Protein AF-A0A8J6MLM1-F1 (afdb_monomer)

Solvent-accessible surface area (backbone atoms only — not comparable to full-atom values): 4986 Å² total; per-residue (Å²): 116,46,68,36,27,39,35,48,35,90,80,46,60,49,79,36,81,57,88,58,80,83,45,56,87,54,31,54,7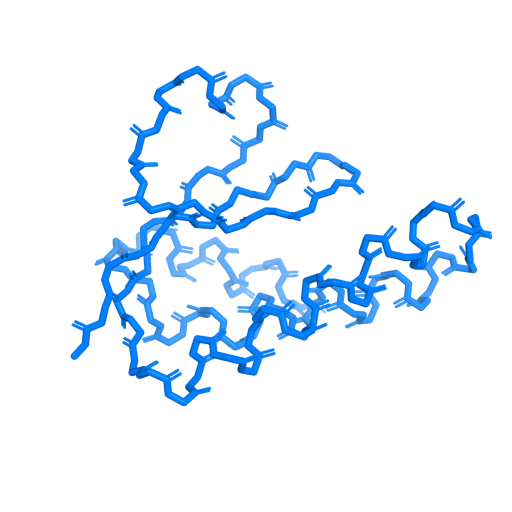2,39,52,31,54,31,50,70,68,59,44,56,52,51,51,53,52,39,53,49,42,48,48,37,54,74,65,70,48,61,67,67,61,46,50,54,48,49,25,50,50,32,53,66,48,32,87,25,37,72,47,67,72,53,22,53,49,27,55,64,68,39,112

Radius of gyration: 12.3 Å; Cα contacts (8 Å, |Δi|>4): 129; chains: 1; bounding box: 29×25×31 Å

Secondary structure (DSSP, 8-state):
-EEEEEEEESS-EEEESS--GGGTTTEEEEEEEE-HHHHHHHHHHHHHHHHHHHTT--HHHHHHHHHHHHHHHHTTBSSHHHHHHHHHHH-

Mean predicted aligned error: 4.38 Å

Nearest PDB structures (foldseek):
  6b87-assembly2_B-3  TM=7.869E-01  e=4.358E+00  synthetic construct
  3dkq-assembly1_C-2  TM=8.240E-01  e=5.638E+00  Shewanella baltica OS155
  8cwy-assembly1_B  TM=7.276E-01  e=6.012E+00  synthetic construct

Foldseek 3Di:
DAKWKWQDFPQAIDIHNDDDVVSVVRGDIFIFDDDPVLVVVLVVLRVVLVVCSVVVHPPVVNLQSLLVSLVSRLVGTPDPVVNVVSVVSND

Structure (mmCIF, N/CA/C/O backbone):
data_AF-A0A8J6MLM1-F1
#
_entry.id   AF-A0A8J6MLM1-F1
#
loop_
_atom_site.group_PDB
_atom_site.id
_atom_site.type_symbol
_atom_site.label_atom_id
_atom_site.label_alt_id
_atom_site.label_comp_id
_atom_site.label_asym_id
_atom_site.label_entity_id
_atom_site.label_seq_id
_atom_site.pdbx_PDB_ins_code
_atom_site.Cartn_x
_atom_site.Cartn_y
_atom_site.Cartn_z
_atom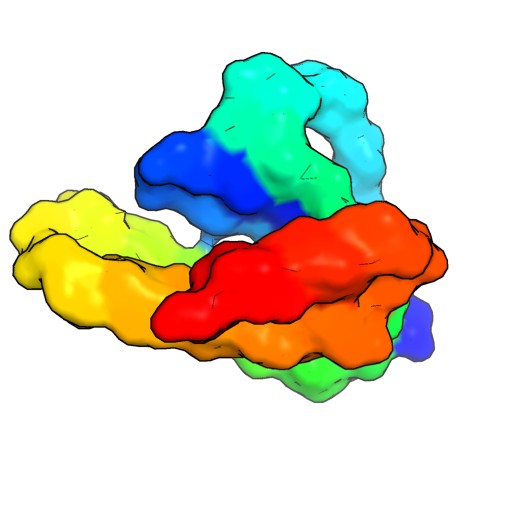_site.occupancy
_atom_site.B_iso_or_equiv
_atom_site.auth_seq_id
_atom_site.auth_comp_id
_atom_site.auth_asym_id
_atom_site.auth_atom_id
_atom_site.pdbx_PDB_model_num
ATOM 1 N N . MET A 1 1 ? -3.072 8.367 15.790 1.00 87.38 1 MET A N 1
ATOM 2 C CA . MET A 1 1 ? -3.268 7.586 14.554 1.00 87.38 1 MET A CA 1
ATOM 3 C C . MET A 1 1 ? -3.905 8.482 13.511 1.00 87.38 1 MET A C 1
ATOM 5 O O . MET A 1 1 ? -4.847 9.188 13.847 1.00 87.38 1 MET A O 1
ATOM 9 N N . ILE A 1 2 ? -3.389 8.489 12.288 1.00 92.06 2 ILE A N 1
ATOM 10 C CA . ILE A 1 2 ? -3.958 9.206 11.152 1.00 92.06 2 ILE A CA 1
ATOM 11 C C . ILE A 1 2 ? -4.616 8.208 10.204 1.00 92.06 2 ILE A C 1
ATOM 13 O O . ILE A 1 2 ? -4.118 7.099 10.006 1.00 92.06 2 ILE A O 1
ATOM 17 N N . ARG A 1 3 ? -5.741 8.610 9.620 1.00 93.94 3 ARG A N 1
ATOM 18 C CA . ARG A 1 3 ? -6.449 7.821 8.615 1.00 93.94 3 ARG A CA 1
ATOM 19 C C . ARG A 1 3 ? -5.960 8.218 7.229 1.00 93.94 3 ARG A C 1
ATOM 21 O O . ARG A 1 3 ? -5.922 9.409 6.910 1.00 93.94 3 ARG A O 1
ATOM 28 N N . LYS A 1 4 ? -5.583 7.231 6.425 1.00 94.19 4 LYS A N 1
ATOM 29 C CA . LYS A 1 4 ? -5.138 7.412 5.042 1.00 94.19 4 LYS A CA 1
ATOM 30 C C . LYS A 1 4 ? -5.669 6.289 4.165 1.00 94.19 4 LYS A C 1
ATOM 32 O O . LYS A 1 4 ? -5.963 5.205 4.650 1.00 94.19 4 LYS A O 1
ATOM 37 N N . PHE A 1 5 ? -5.750 6.555 2.871 1.00 92.31 5 PHE A N 1
ATOM 38 C CA . PHE A 1 5 ? -6.167 5.591 1.863 1.00 92.31 5 PHE A CA 1
ATOM 39 C C . PHE A 1 5 ? -4.983 5.313 0.953 1.00 92.31 5 PHE A C 1
ATOM 41 O O . PHE A 1 5 ? -4.499 6.218 0.273 1.00 92.31 5 PHE A O 1
ATOM 48 N N . MET A 1 6 ? -4.487 4.081 0.978 1.00 92.19 6 MET A N 1
ATOM 49 C CA . MET A 1 6 ? -3.475 3.623 0.041 1.00 92.19 6 MET A CA 1
ATOM 50 C C . MET A 1 6 ? -4.162 3.094 -1.212 1.00 92.19 6 MET A C 1
ATOM 52 O O . MET A 1 6 ? -5.041 2.241 -1.131 1.00 92.19 6 MET A O 1
ATOM 56 N N . ILE A 1 7 ? -3.750 3.598 -2.369 1.00 90.62 7 ILE A N 1
ATOM 57 C CA . ILE A 1 7 ? -4.262 3.177 -3.670 1.00 90.62 7 ILE A CA 1
ATOM 58 C C . ILE A 1 7 ? -3.153 2.392 -4.356 1.00 90.62 7 ILE A C 1
ATOM 60 O O . ILE A 1 7 ? -2.128 2.957 -4.736 1.00 90.62 7 ILE A O 1
ATOM 64 N N . CYS A 1 8 ? -3.361 1.091 -4.512 1.00 88.00 8 CYS A N 1
ATOM 65 C CA . CYS A 1 8 ? -2.480 0.180 -5.227 1.00 88.00 8 CYS A CA 1
ATOM 66 C C . CYS A 1 8 ? -2.937 0.079 -6.687 1.00 88.00 8 CYS A C 1
ATOM 68 O O . CYS A 1 8 ? -3.735 -0.794 -7.034 1.00 88.00 8 CYS A O 1
ATOM 70 N N . GLY A 1 9 ? -2.455 0.986 -7.539 1.00 82.50 9 GLY A N 1
ATOM 71 C CA . GLY A 1 9 ? -2.702 0.948 -8.980 1.00 82.50 9 GLY A CA 1
ATOM 72 C C . GLY A 1 9 ? -1.783 -0.034 -9.713 1.00 82.50 9 GLY A C 1
ATOM 73 O O . GLY A 1 9 ? -0.784 -0.502 -9.170 1.00 82.50 9 GLY A O 1
ATOM 74 N N . LYS A 1 10 ? -2.083 -0.312 -10.991 1.00 72.94 10 LYS A N 1
ATOM 75 C CA . LYS A 1 10 ? -1.299 -1.254 -11.824 1.00 72.94 10 LYS A CA 1
ATOM 76 C C . LYS A 1 10 ? 0.174 -0.866 -12.009 1.00 72.94 10 LYS A C 1
ATOM 78 O O . LYS A 1 10 ? 1.008 -1.741 -12.205 1.00 72.94 10 LYS A O 1
ATOM 83 N N . LYS A 1 11 ? 0.479 0.435 -12.007 1.00 71.56 11 LYS A N 1
ATOM 84 C CA . LYS A 1 11 ? 1.840 0.966 -12.206 1.00 71.56 11 LYS A CA 1
ATOM 85 C C . LYS A 1 11 ? 2.298 1.920 -11.104 1.00 71.56 11 LYS A C 1
ATOM 87 O O . LYS A 1 11 ? 3.472 2.239 -11.057 1.00 71.56 11 LYS A O 1
ATOM 92 N N . GLN A 1 12 ? 1.402 2.419 -10.257 1.00 80.25 12 GLN A N 1
ATOM 93 C CA . GLN A 1 12 ? 1.732 3.463 -9.283 1.00 80.25 12 GLN A CA 1
ATOM 94 C C . GLN A 1 12 ? 1.001 3.219 -7.970 1.00 80.25 12 GLN A C 1
ATOM 96 O O . GLN A 1 12 ? -0.104 2.667 -7.959 1.00 80.25 12 GLN A O 1
ATOM 101 N N . ILE A 1 13 ? 1.623 3.654 -6.876 1.00 88.44 13 ILE A N 1
ATOM 102 C CA . ILE A 1 13 ? 1.023 3.639 -5.544 1.00 88.44 13 ILE A CA 1
ATOM 103 C C . ILE A 1 13 ? 0.849 5.077 -5.072 1.00 88.44 13 ILE A C 1
ATOM 105 O O . ILE A 1 13 ? 1.726 5.921 -5.264 1.00 88.44 13 ILE A O 1
ATOM 109 N N . TYR A 1 14 ? -0.277 5.345 -4.419 1.00 88.50 14 TYR A N 1
ATOM 110 C CA . TYR A 1 14 ? -0.581 6.657 -3.859 1.00 88.50 14 TYR A CA 1
ATOM 111 C C . TYR A 1 14 ? -1.100 6.542 -2.434 1.00 88.50 14 TYR A C 1
ATOM 113 O O . TYR A 1 14 ? -1.669 5.522 -2.049 1.00 88.50 14 TYR A O 1
ATOM 121 N N . ILE A 1 15 ? -0.954 7.628 -1.678 1.00 91.19 15 ILE A N 1
ATOM 122 C CA . ILE A 1 15 ? -1.586 7.798 -0.372 1.00 91.19 15 ILE A CA 1
ATOM 123 C C . ILE A 1 15 ? -2.465 9.043 -0.431 1.00 91.19 15 ILE A C 1
ATOM 125 O O . ILE A 1 15 ? -1.995 10.125 -0.780 1.00 91.19 15 ILE A O 1
ATOM 129 N N . GLN A 1 16 ? -3.736 8.906 -0.067 1.00 89.31 16 GLN A N 1
ATOM 130 C CA . GLN A 1 16 ? -4.700 10.002 -0.034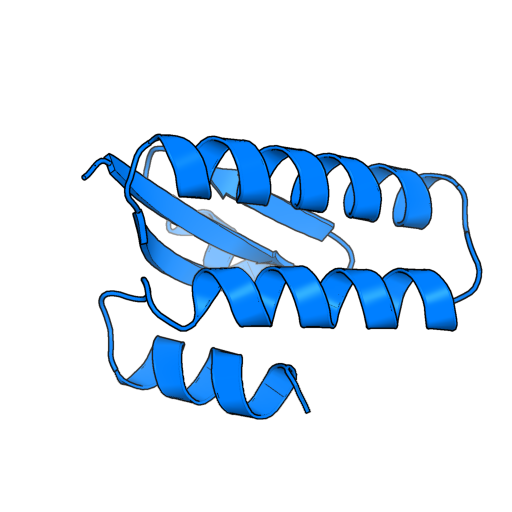 1.00 89.31 16 GLN A CA 1
ATOM 131 C C . GLN A 1 16 ? -5.291 10.197 1.361 1.00 89.31 16 GLN A C 1
ATOM 133 O O . GLN A 1 16 ? -5.360 9.281 2.180 1.00 89.31 16 GLN A O 1
ATOM 138 N N . SER A 1 17 ? -5.717 11.428 1.647 1.00 86.88 17 SER A N 1
ATOM 139 C CA . SER A 1 17 ? -6.373 11.780 2.917 1.00 86.88 17 SER A CA 1
ATOM 140 C C . SER A 1 17 ? -7.870 11.473 2.932 1.00 86.88 17 SER A C 1
ATOM 142 O O . SER A 1 17 ? -8.466 11.440 4.003 1.00 86.88 17 SER A O 1
ATOM 144 N N . LYS A 1 18 ? -8.491 11.294 1.765 1.00 84.44 18 LYS A N 1
ATOM 145 C CA . LYS A 1 18 ? -9.923 11.025 1.617 1.00 84.44 18 LYS A CA 1
ATOM 146 C C . LYS A 1 18 ? -10.107 9.770 0.781 1.00 84.44 18 LYS A C 1
ATOM 148 O O . LYS A 1 18 ? -9.308 9.540 -0.125 1.00 84.44 18 LYS A O 1
ATOM 153 N N . ASN A 1 19 ? -11.150 9.003 1.089 1.00 77.38 19 ASN A N 1
ATOM 154 C CA . ASN A 1 19 ? -11.600 7.970 0.175 1.00 77.38 19 ASN A CA 1
ATOM 155 C C . ASN A 1 19 ? -12.177 8.672 -1.049 1.00 77.38 19 ASN A C 1
ATOM 157 O O . ASN A 1 19 ? -12.975 9.604 -0.929 1.00 77.38 19 ASN A O 1
ATOM 161 N N . SER A 1 20 ? -11.729 8.254 -2.211 1.00 67.12 20 SER A N 1
ATOM 162 C CA . SER A 1 20 ? -12.191 8.751 -3.486 1.00 67.12 20 SER A CA 1
ATOM 163 C C . SER A 1 20 ? -12.624 7.516 -4.256 1.00 67.12 20 SER A C 1
ATOM 165 O O . SER A 1 20 ? -11.807 6.772 -4.794 1.00 67.12 20 SER A O 1
ATOM 167 N N . ASP A 1 21 ? -13.934 7.268 -4.261 1.00 61.91 21 ASP A N 1
ATOM 168 C CA . ASP A 1 21 ? -14.510 6.050 -4.841 1.00 61.91 21 ASP A CA 1
ATOM 169 C C . ASP A 1 21 ? -14.128 5.873 -6.324 1.00 61.91 21 ASP A C 1
ATOM 171 O O . ASP A 1 21 ? -14.020 4.749 -6.803 1.00 61.91 21 ASP A O 1
ATOM 175 N N . GLY A 1 22 ? -13.782 6.965 -7.021 1.00 60.91 22 GLY A N 1
ATOM 176 C CA . GLY A 1 22 ? -13.273 6.959 -8.398 1.00 60.91 22 GLY A CA 1
ATOM 177 C C . GLY A 1 22 ? -11.885 6.335 -8.622 1.00 60.91 22 GLY A C 1
ATOM 178 O O . GLY A 1 22 ? -11.437 6.286 -9.762 1.00 60.91 22 GLY A O 1
ATOM 179 N N . TYR A 1 23 ? -11.181 5.860 -7.585 1.00 64.69 23 TYR A N 1
ATOM 180 C CA . TYR A 1 23 ? -9.902 5.141 -7.748 1.00 64.69 23 TYR A CA 1
ATOM 181 C C . TYR A 1 23 ? -10.042 3.617 -7.698 1.00 64.69 23 TYR A C 1
ATOM 183 O O . TYR A 1 23 ? -9.053 2.914 -7.917 1.00 64.69 23 TYR A O 1
ATOM 191 N N . THR A 1 24 ? -11.252 3.097 -7.470 1.00 61.16 24 THR A N 1
ATOM 192 C CA . THR A 1 24 ? -11.528 1.655 -7.589 1.00 61.16 24 THR A CA 1
ATOM 193 C C . THR A 1 24 ? -11.260 1.131 -9.001 1.00 61.16 24 THR A C 1
ATOM 195 O O . THR A 1 24 ? -10.743 0.027 -9.155 1.00 61.16 24 THR A O 1
ATOM 198 N N . ASP A 1 25 ? -11.481 1.959 -10.025 1.00 65.50 25 ASP A N 1
ATOM 199 C CA . ASP A 1 25 ? -11.173 1.624 -11.422 1.00 65.50 25 ASP A CA 1
ATOM 200 C C . ASP A 1 25 ? -9.660 1.539 -11.706 1.00 65.50 25 ASP A C 1
ATOM 202 O O . ASP A 1 25 ? -9.218 0.872 -12.645 1.00 65.50 25 ASP A O 1
ATOM 206 N N . ILE A 1 26 ? -8.838 2.208 -10.889 1.00 71.44 26 ILE A N 1
ATOM 207 C CA . ILE A 1 26 ? -7.378 2.279 -11.053 1.00 71.44 26 ILE A CA 1
ATOM 208 C C . ILE A 1 26 ? -6.691 1.095 -10.357 1.00 71.44 26 ILE A C 1
ATOM 210 O O . ILE A 1 26 ? -5.637 0.629 -10.811 1.00 71.44 26 ILE A O 1
ATOM 214 N N . GLY A 1 27 ? -7.281 0.593 -9.270 1.00 81.62 27 GLY A N 1
ATOM 215 C CA . GLY A 1 27 ? -6.774 -0.559 -8.539 1.00 81.62 27 GLY A CA 1
ATOM 216 C C . GLY A 1 27 ? -7.405 -0.739 -7.162 1.00 81.62 27 GLY A C 1
ATOM 217 O O . GLY A 1 27 ? -8.547 -0.362 -6.911 1.00 81.62 27 GLY A O 1
ATOM 218 N N . LYS A 1 28 ? -6.651 -1.354 -6.248 1.00 87.50 28 LYS A N 1
ATOM 219 C CA . LYS A 1 28 ? -7.139 -1.680 -4.904 1.00 87.50 28 LYS A CA 1
ATOM 220 C C . LYS A 1 28 ? -6.959 -0.482 -3.972 1.00 87.50 28 LYS A C 1
ATOM 222 O O . LYS A 1 28 ? -5.839 -0.014 -3.783 1.00 87.50 28 LYS A O 1
ATOM 227 N N . VAL A 1 29 ? -8.051 -0.006 -3.379 1.00 90.62 29 VAL A N 1
ATOM 228 C CA . VAL A 1 29 ? -8.030 1.017 -2.323 1.00 90.62 29 VAL A CA 1
ATOM 229 C C . VAL A 1 29 ? -8.062 0.324 -0.966 1.00 90.62 29 VAL A C 1
ATOM 231 O O . VAL A 1 29 ? -8.858 -0.595 -0.766 1.00 90.62 29 VAL A O 1
ATOM 234 N N . ILE A 1 30 ? -7.179 0.740 -0.062 1.00 91.88 30 ILE A N 1
ATOM 235 C CA . ILE A 1 30 ? -7.016 0.162 1.272 1.00 91.88 30 ILE A CA 1
ATOM 236 C C . ILE A 1 30 ? -7.005 1.283 2.300 1.00 91.88 30 ILE A C 1
ATOM 238 O O . ILE A 1 30 ? -6.187 2.204 2.228 1.00 91.88 30 ILE A O 1
ATOM 242 N N . GLU A 1 31 ? -7.893 1.192 3.282 1.00 94.19 31 GLU A N 1
ATOM 243 C CA . GLU A 1 31 ? -7.905 2.111 4.413 1.00 94.19 31 GLU A CA 1
ATOM 244 C C . GLU A 1 31 ? -6.851 1.703 5.449 1.00 94.19 31 GLU A C 1
ATOM 246 O O . GLU A 1 31 ? -6.843 0.577 5.954 1.00 94.19 31 GLU A O 1
ATOM 251 N N . LEU A 1 32 ? -5.969 2.645 5.778 1.00 94.88 32 LEU A N 1
ATOM 252 C CA . LEU A 1 32 ? -4.889 2.487 6.740 1.00 94.88 32 LEU A CA 1
ATOM 253 C C . LEU A 1 32 ? -5.092 3.424 7.933 1.00 94.88 32 LEU A C 1
ATOM 255 O O . LEU A 1 32 ? -5.364 4.620 7.774 1.00 94.88 32 LEU A O 1
ATOM 259 N N . LEU A 1 33 ? -4.883 2.887 9.132 1.00 95.81 33 LEU A N 1
ATOM 260 C CA . LEU A 1 33 ? -4.830 3.640 10.378 1.00 95.81 33 LEU A CA 1
ATOM 261 C C . LEU A 1 33 ? -3.391 3.609 10.909 1.00 95.81 33 LEU A C 1
ATOM 263 O O . LEU A 1 33 ? -2.970 2.651 11.549 1.00 95.81 33 LEU A O 1
ATOM 267 N N . LEU A 1 34 ? -2.629 4.659 10.611 1.00 93.94 34 LEU A N 1
ATOM 268 C CA . LEU A 1 34 ? -1.172 4.695 10.782 1.00 93.94 34 LEU A CA 1
ATOM 269 C C . LEU A 1 34 ? -0.772 5.607 11.950 1.00 93.94 34 LEU A C 1
ATOM 271 O O . LEU A 1 34 ? -1.347 6.690 12.108 1.00 93.94 34 LEU A O 1
ATOM 275 N N . PRO A 1 35 ? 0.242 5.268 12.758 1.00 95.38 35 PRO A N 1
ATOM 276 C CA . PRO A 1 35 ? 0.957 6.270 13.536 1.00 95.38 35 PRO A CA 1
ATOM 277 C C . PRO A 1 35 ? 1.645 7.272 12.596 1.00 95.38 35 PRO A C 1
ATOM 279 O O . PRO A 1 35 ? 1.923 6.983 11.433 1.00 95.38 35 PRO A O 1
ATOM 282 N N . ILE A 1 36 ? 1.903 8.488 13.083 1.00 91.81 36 ILE A N 1
ATOM 283 C CA . ILE A 1 36 ? 2.441 9.551 12.222 1.00 91.81 36 ILE A CA 1
ATOM 284 C C . ILE A 1 36 ? 3.849 9.225 11.700 1.00 91.81 36 ILE A C 1
ATOM 286 O O . ILE A 1 36 ? 4.167 9.565 10.565 1.00 91.81 36 ILE A O 1
ATOM 2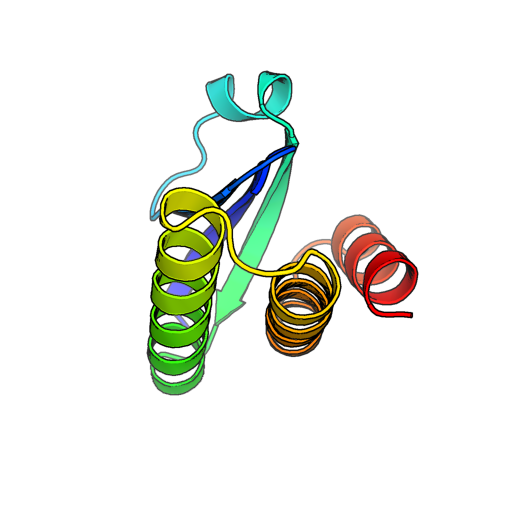90 N N . ASN A 1 37 ? 4.663 8.520 12.490 1.00 93.06 37 ASN A N 1
ATOM 291 C CA . ASN A 1 37 ? 6.015 8.123 12.099 1.00 93.06 37 ASN A CA 1
ATOM 292 C C . ASN A 1 37 ? 5.989 7.105 10.949 1.00 93.06 37 ASN A C 1
ATOM 294 O O . ASN A 1 37 ? 6.650 7.325 9.936 1.00 93.06 37 ASN A O 1
ATOM 298 N N . ASP A 1 38 ? 5.159 6.065 11.059 1.00 93.00 38 ASP A N 1
ATOM 299 C CA . ASP A 1 38 ? 4.974 5.054 10.011 1.00 93.00 38 ASP A CA 1
ATOM 300 C C . ASP A 1 38 ? 4.373 5.647 8.736 1.00 93.00 38 ASP A C 1
ATOM 302 O O . ASP A 1 38 ? 4.712 5.232 7.631 1.00 93.00 38 ASP A O 1
ATOM 306 N N . PHE A 1 39 ? 3.509 6.661 8.862 1.00 93.75 39 PHE A N 1
ATOM 307 C CA . PHE A 1 39 ? 3.017 7.394 7.698 1.00 93.75 39 PHE A CA 1
ATOM 308 C C . PHE A 1 39 ? 4.151 8.077 6.929 1.00 93.75 39 PHE A C 1
ATOM 310 O O . PHE A 1 39 ? 4.207 7.958 5.706 1.00 93.75 39 PHE A O 1
ATOM 317 N N . TRP A 1 40 ? 5.056 8.776 7.619 1.00 93.25 40 TRP A N 1
ATOM 318 C CA . TRP A 1 40 ? 6.182 9.437 6.958 1.00 93.25 40 TRP A CA 1
ATOM 319 C C . TRP A 1 40 ? 7.145 8.441 6.320 1.00 93.25 40 TRP A C 1
ATOM 321 O O . TRP A 1 40 ? 7.685 8.716 5.248 1.00 93.25 40 TRP A O 1
ATOM 331 N N . GLU A 1 41 ? 7.361 7.289 6.953 1.00 93.56 41 GLU A N 1
ATOM 332 C CA . GLU A 1 41 ? 8.139 6.203 6.360 1.00 93.56 41 GLU A CA 1
ATOM 333 C C . GLU A 1 41 ? 7.463 5.678 5.090 1.00 93.56 41 GLU A C 1
ATOM 335 O O . GLU A 1 41 ? 8.071 5.686 4.020 1.00 93.56 41 GLU A O 1
ATOM 340 N N . LEU A 1 42 ? 6.180 5.325 5.173 1.00 93.38 42 LEU A N 1
ATOM 341 C CA . LEU A 1 42 ? 5.404 4.834 4.039 1.00 93.38 42 LEU A CA 1
ATOM 342 C C . LEU A 1 42 ? 5.391 5.838 2.876 1.00 93.38 42 LEU A C 1
ATOM 344 O O . LEU A 1 42 ? 5.565 5.451 1.722 1.00 93.38 42 LEU A O 1
ATOM 348 N N . GLU A 1 43 ? 5.244 7.134 3.161 1.00 93.31 43 GLU A N 1
ATOM 349 C CA . GLU A 1 43 ? 5.255 8.183 2.139 1.00 93.31 43 GLU A CA 1
ATOM 350 C C . GLU A 1 43 ? 6.605 8.270 1.406 1.00 93.31 43 GLU A C 1
ATOM 352 O O . GLU A 1 43 ? 6.636 8.436 0.183 1.00 93.31 43 GLU A O 1
ATOM 357 N N . LYS A 1 44 ? 7.730 8.116 2.118 1.00 94.25 44 LYS A N 1
ATOM 358 C CA . LYS A 1 44 ? 9.064 8.070 1.494 1.00 94.25 44 LYS A CA 1
ATOM 359 C C . LYS A 1 44 ? 9.199 6.872 0.560 1.00 94.25 44 LYS A C 1
ATOM 361 O O . LYS A 1 44 ? 9.685 7.021 -0.561 1.00 94.25 44 LYS A O 1
ATOM 366 N N . GLU A 1 45 ? 8.741 5.702 0.993 1.00 93.94 45 GLU A N 1
ATOM 367 C CA . GLU A 1 45 ? 8.801 4.486 0.180 1.00 93.94 45 GLU A CA 1
ATOM 368 C C . GLU A 1 45 ? 7.907 4.586 -1.068 1.00 93.94 45 GLU A C 1
ATOM 370 O O . GLU A 1 45 ? 8.311 4.144 -2.147 1.00 93.94 45 GLU A O 1
ATOM 375 N N . VAL A 1 46 ? 6.738 5.226 -0.954 1.00 93.19 46 VAL A N 1
ATOM 376 C CA . VAL A 1 46 ? 5.843 5.516 -2.086 1.00 93.19 46 VAL A CA 1
ATOM 377 C C . VAL A 1 46 ? 6.472 6.514 -3.067 1.00 93.19 46 VAL A C 1
ATOM 379 O O . VAL A 1 46 ? 6.433 6.307 -4.278 1.00 93.19 46 VAL A O 1
ATOM 382 N N . LYS A 1 47 ? 7.127 7.576 -2.581 1.00 92.31 47 LYS A N 1
ATOM 383 C CA . LYS A 1 47 ? 7.875 8.501 -3.454 1.00 92.31 47 LYS A CA 1
ATOM 384 C C . LYS A 1 47 ? 8.978 7.772 -4.223 1.00 92.31 47 LYS A C 1
ATOM 386 O O . LYS A 1 47 ? 9.146 7.996 -5.420 1.00 92.31 47 LYS A O 1
ATOM 391 N N . LYS A 1 48 ? 9.685 6.856 -3.555 1.00 92.06 48 LYS A N 1
ATOM 392 C CA . LYS A 1 48 ? 10.751 6.057 -4.164 1.00 92.06 48 LYS A CA 1
ATOM 393 C C . LYS A 1 48 ? 10.234 5.126 -5.263 1.00 92.06 48 LYS A C 1
ATOM 395 O O . LYS A 1 48 ? 10.835 5.093 -6.331 1.00 92.06 48 LYS A O 1
ATOM 400 N N . ILE A 1 49 ? 9.132 4.398 -5.050 1.00 91.38 49 ILE A N 1
ATOM 401 C CA . ILE A 1 49 ? 8.604 3.514 -6.105 1.00 91.38 49 ILE A CA 1
ATOM 402 C C . ILE A 1 49 ? 8.093 4.302 -7.312 1.00 91.38 49 ILE A C 1
ATOM 404 O O . ILE A 1 49 ? 8.311 3.887 -8.448 1.00 91.38 49 ILE A O 1
ATOM 408 N N . ASN A 1 50 ? 7.471 5.459 -7.080 1.00 88.94 50 ASN A N 1
ATOM 409 C CA . ASN A 1 50 ? 6.992 6.309 -8.165 1.00 88.94 50 ASN A CA 1
ATOM 410 C C . ASN A 1 50 ? 8.164 6.863 -8.989 1.00 88.94 50 ASN A C 1
ATOM 412 O O . ASN A 1 50 ? 8.068 6.902 -10.212 1.00 88.94 50 ASN A O 1
ATOM 416 N N . TYR A 1 51 ? 9.291 7.196 -8.348 1.00 90.69 51 TYR A N 1
ATOM 417 C CA . TYR A 1 51 ? 10.530 7.537 -9.052 1.00 90.69 51 TYR A CA 1
ATOM 418 C C . TYR A 1 51 ? 11.068 6.366 -9.885 1.00 90.69 51 TYR A C 1
ATOM 420 O O . TYR A 1 51 ? 11.282 6.536 -11.079 1.00 90.69 51 TYR A O 1
ATOM 428 N N . LEU A 1 52 ? 11.220 5.175 -9.289 1.00 89.75 52 LEU A N 1
ATOM 429 C CA . LEU A 1 52 ? 11.725 3.984 -9.991 1.00 89.75 52 LEU A CA 1
ATOM 430 C C . LEU A 1 52 ? 10.858 3.607 -11.197 1.00 89.75 52 LEU A C 1
ATOM 432 O O . LEU A 1 52 ? 11.370 3.231 -12.247 1.00 89.75 52 LEU A O 1
ATOM 436 N N . THR A 1 53 ? 9.539 3.731 -11.050 1.00 88.12 53 THR A N 1
ATOM 437 C CA . THR A 1 53 ? 8.591 3.467 -12.137 1.00 88.12 53 THR A CA 1
ATOM 438 C C . THR A 1 53 ? 8.715 4.518 -13.239 1.00 88.12 53 THR A C 1
ATOM 440 O O . THR A 1 53 ? 8.654 4.178 -14.413 1.00 88.12 53 THR A O 1
ATOM 443 N N . ALA A 1 54 ? 8.892 5.794 -12.881 1.00 87.94 54 ALA A N 1
ATOM 444 C CA . ALA A 1 54 ? 9.052 6.874 -13.852 1.00 87.94 54 ALA A CA 1
ATOM 445 C C . ALA A 1 54 ? 10.409 6.845 -14.575 1.00 87.94 54 ALA A C 1
ATOM 447 O O . ALA A 1 54 ? 10.510 7.358 -15.684 1.00 87.94 54 ALA A O 1
ATOM 448 N N . SER A 1 55 ? 11.442 6.268 -13.959 1.00 90.06 55 SER A N 1
ATOM 449 C CA . SER A 1 55 ? 12.779 6.136 -14.543 1.00 90.06 55 SER A CA 1
ATOM 450 C C . SER A 1 55 ? 12.987 4.832 -15.321 1.00 90.06 55 SER A C 1
ATOM 452 O O . SER A 1 55 ? 14.135 4.498 -15.599 1.00 90.06 55 SER A O 1
ATOM 454 N N . ASP A 1 56 ? 11.924 4.060 -15.580 1.00 87.50 56 ASP A N 1
ATOM 455 C CA . ASP A 1 56 ? 11.986 2.725 -16.195 1.00 87.50 56 ASP A CA 1
ATOM 456 C C . ASP A 1 56 ? 13.061 1.819 -15.559 1.00 87.50 56 ASP A C 1
ATOM 458 O O . ASP A 1 56 ? 13.795 1.093 -16.234 1.00 87.50 56 ASP A O 1
ATOM 462 N N . ALA A 1 57 ? 13.179 1.883 -14.227 1.00 86.81 57 ALA A N 1
ATOM 463 C CA . ALA A 1 57 ? 14.130 1.070 -13.482 1.00 86.81 57 ALA A CA 1
ATOM 464 C C . ALA A 1 57 ? 13.842 -0.434 -13.669 1.00 86.81 57 ALA A C 1
ATOM 466 O O . ALA A 1 57 ? 12.710 -0.820 -13.992 1.00 86.81 57 ALA A O 1
ATOM 467 N N . PRO A 1 58 ? 14.831 -1.313 -13.418 1.00 87.25 58 PRO A N 1
ATOM 468 C CA . PRO A 1 58 ? 14.628 -2.752 -13.487 1.00 87.25 58 PRO A CA 1
ATOM 469 C C . PRO A 1 58 ? 13.399 -3.205 -12.689 1.00 87.25 58 PRO A C 1
ATOM 471 O O . PRO A 1 58 ? 13.172 -2.793 -11.548 1.00 87.25 58 PRO A O 1
ATOM 474 N N . SER A 1 59 ? 12.619 -4.115 -13.273 1.00 84.81 59 SER A N 1
ATOM 475 C CA . SER A 1 59 ? 11.382 -4.633 -12.670 1.00 84.81 59 SER A CA 1
ATOM 476 C C . SER A 1 59 ? 11.598 -5.268 -11.292 1.00 84.81 59 SER A C 1
ATOM 478 O O . SER A 1 59 ? 10.697 -5.245 -10.452 1.00 84.81 59 SER A O 1
ATOM 480 N N . VAL A 1 60 ? 12.799 -5.793 -11.036 1.00 81.81 60 VAL A N 1
ATOM 481 C CA . VAL A 1 60 ? 13.211 -6.352 -9.741 1.00 81.81 60 VAL A CA 1
ATOM 482 C C . VAL A 1 60 ? 13.226 -5.279 -8.649 1.00 81.81 60 VAL A C 1
ATOM 484 O O . VAL A 1 60 ? 12.710 -5.523 -7.557 1.00 81.81 60 VAL A O 1
ATOM 487 N N . ASP A 1 61 ? 13.735 -4.081 -8.945 1.00 87.00 61 ASP A N 1
ATOM 488 C CA . ASP A 1 61 ? 13.810 -2.977 -7.982 1.00 87.00 61 ASP A CA 1
ATOM 489 C C . ASP A 1 61 ? 12.418 -2.434 -7.657 1.00 87.00 61 ASP A C 1
ATOM 491 O O . ASP A 1 61 ? 12.075 -2.220 -6.490 1.00 87.00 61 ASP A O 1
ATOM 495 N N . VAL A 1 62 ? 11.577 -2.287 -8.686 1.00 88.31 62 VAL A N 1
ATOM 496 C CA . VAL A 1 62 ? 10.173 -1.884 -8.529 1.00 88.31 62 VAL A CA 1
ATOM 497 C C . VAL A 1 62 ? 9.411 -2.919 -7.698 1.00 88.31 62 VAL A C 1
ATOM 499 O O . VAL A 1 62 ? 8.718 -2.555 -6.749 1.00 88.31 62 VAL A O 1
ATOM 502 N N . GLY A 1 63 ? 9.578 -4.211 -7.995 1.00 87.38 63 GLY A N 1
ATOM 503 C CA . GLY A 1 63 ? 8.929 -5.303 -7.270 1.00 87.38 63 GLY A CA 1
ATOM 504 C C . GLY A 1 63 ? 9.367 -5.403 -5.807 1.00 87.38 63 GLY A C 1
ATOM 505 O O . GLY A 1 63 ? 8.525 -5.546 -4.919 1.00 87.38 63 GLY A O 1
ATOM 506 N N . GLY A 1 64 ? 10.668 -5.278 -5.528 1.00 89.44 64 GLY A N 1
ATOM 507 C CA . GLY A 1 64 ? 11.195 -5.275 -4.161 1.00 89.44 64 GLY A CA 1
ATOM 508 C C . GLY A 1 64 ? 10.665 -4.097 -3.341 1.00 89.44 64 GLY A C 1
ATOM 509 O O . GLY A 1 64 ? 10.217 -4.267 -2.203 1.00 89.44 64 GLY A O 1
ATOM 510 N N . GLN A 1 65 ? 10.635 -2.91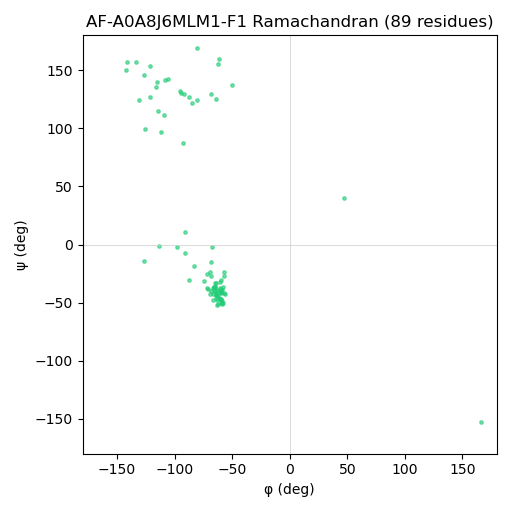0 -3.948 1.00 91.56 65 GLN A N 1
ATOM 511 C CA . GLN A 1 65 ? 10.087 -1.709 -3.331 1.00 91.56 65 GLN A CA 1
ATOM 512 C C . GLN A 1 65 ? 8.572 -1.828 -3.088 1.00 91.56 65 GLN A C 1
ATOM 514 O O . GLN A 1 65 ? 8.090 -1.453 -2.019 1.00 91.56 65 GLN A O 1
ATOM 519 N N . TYR A 1 66 ? 7.827 -2.405 -4.035 1.00 90.00 66 TYR A N 1
ATOM 520 C CA . TYR A 1 66 ? 6.393 -2.667 -3.900 1.00 90.00 66 TYR A CA 1
ATOM 521 C C . TYR A 1 66 ? 6.106 -3.562 -2.691 1.00 90.00 66 TYR A C 1
ATOM 523 O O . TYR A 1 66 ? 5.329 -3.194 -1.810 1.00 90.00 66 TYR A O 1
ATOM 531 N N . LYS A 1 67 ? 6.809 -4.697 -2.583 1.00 90.56 67 LYS A N 1
ATOM 532 C CA . LYS A 1 67 ? 6.676 -5.633 -1.456 1.00 90.56 67 LYS A CA 1
ATOM 533 C C . LYS A 1 67 ? 6.974 -4.976 -0.108 1.00 90.56 67 LYS A C 1
ATOM 535 O O . LYS A 1 67 ? 6.296 -5.276 0.876 1.00 90.56 67 LYS A O 1
ATOM 540 N N . LYS A 1 68 ? 7.949 -4.060 -0.056 1.00 91.50 68 LYS A N 1
ATOM 541 C CA . LYS A 1 68 ? 8.269 -3.295 1.158 1.00 91.50 68 LYS A CA 1
ATOM 542 C C . LYS A 1 68 ? 7.098 -2.414 1.598 1.00 91.50 68 LYS A C 1
ATOM 544 O O . LYS A 1 68 ? 6.712 -2.479 2.762 1.00 91.50 68 LYS A O 1
ATOM 549 N N . ILE A 1 69 ? 6.500 -1.657 0.673 1.00 93.12 69 ILE A N 1
ATOM 550 C CA . ILE A 1 69 ? 5.325 -0.811 0.947 1.00 93.12 69 ILE A CA 1
ATOM 551 C C . ILE A 1 69 ? 4.177 -1.665 1.495 1.00 93.12 69 ILE A C 1
ATOM 553 O O . ILE A 1 69 ? 3.648 -1.358 2.561 1.00 93.12 69 ILE A O 1
ATOM 557 N N . LEU A 1 70 ? 3.842 -2.777 0.827 1.00 91.94 70 LEU A N 1
ATOM 558 C CA . LEU A 1 70 ? 2.770 -3.667 1.288 1.00 91.94 70 LEU A CA 1
ATOM 559 C C . LEU A 1 70 ? 3.054 -4.253 2.677 1.00 91.94 70 LEU A C 1
ATOM 561 O O . LEU A 1 70 ? 2.144 -4.382 3.497 1.00 91.94 70 LEU A O 1
ATOM 565 N N . GLY A 1 71 ? 4.318 -4.583 2.956 1.00 90.81 71 GLY A N 1
ATOM 566 C CA . GLY A 1 71 ? 4.765 -5.050 4.263 1.00 90.81 71 GLY A CA 1
ATOM 567 C C . GLY A 1 71 ? 4.505 -4.033 5.368 1.00 90.81 71 GLY A C 1
ATOM 568 O O . GLY A 1 71 ? 3.868 -4.3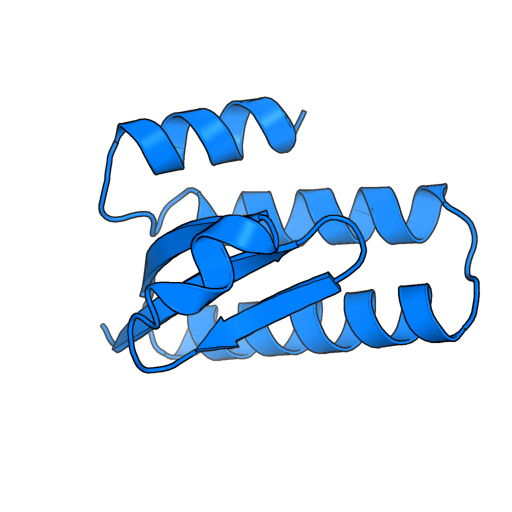88 6.360 1.00 90.81 71 GLY A O 1
ATOM 569 N N . ILE A 1 72 ? 4.920 -2.778 5.163 1.00 91.56 72 ILE A N 1
ATOM 570 C CA . ILE A 1 72 ? 4.664 -1.677 6.103 1.00 91.56 72 ILE A CA 1
ATOM 571 C C 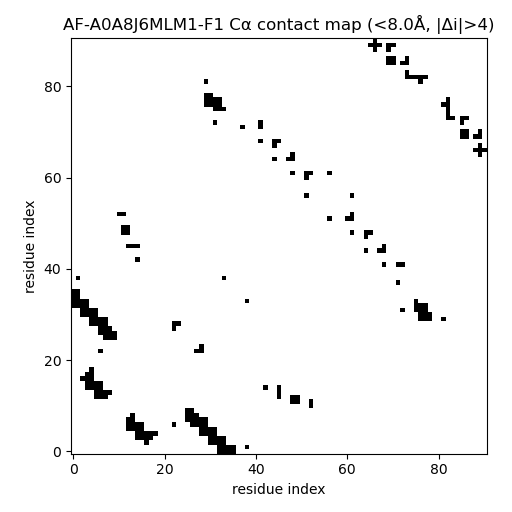. ILE A 1 72 ? 3.155 -1.503 6.299 1.00 91.56 72 ILE A C 1
ATOM 573 O O . ILE A 1 72 ? 2.679 -1.482 7.426 1.00 91.56 72 ILE A O 1
ATOM 577 N N . SER A 1 73 ? 2.377 -1.443 5.215 1.00 92.88 73 SER A N 1
ATOM 578 C CA . SER A 1 73 ? 0.934 -1.179 5.285 1.00 92.88 73 SER A CA 1
ATOM 579 C C . SER A 1 73 ? 0.110 -2.304 5.921 1.00 92.88 73 SER A C 1
ATOM 581 O O . SER A 1 73 ? -0.949 -2.026 6.480 1.00 92.88 73 SER A O 1
ATOM 583 N N . SER A 1 74 ? 0.565 -3.561 5.855 1.00 90.88 74 SER A N 1
ATOM 584 C CA . SER A 1 74 ? -0.224 -4.728 6.288 1.00 90.88 74 SER A CA 1
ATOM 585 C C . SER A 1 74 ? -0.699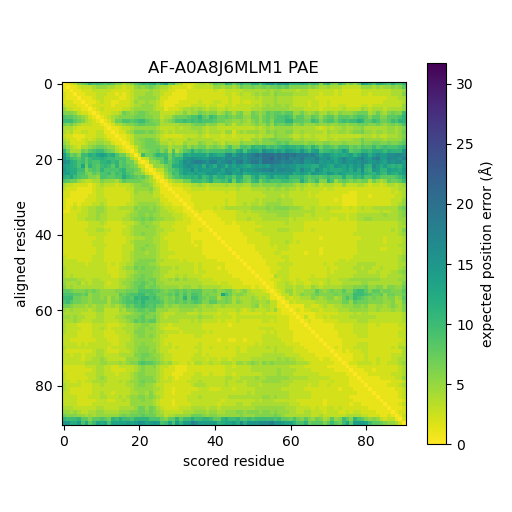 -4.650 7.742 1.00 90.88 74 SER A C 1
ATOM 587 O O . SER A 1 74 ? -1.869 -4.908 8.019 1.00 90.88 74 SER A O 1
ATOM 589 N N . GLY A 1 75 ? 0.160 -4.209 8.664 1.00 90.94 75 GLY A N 1
ATOM 590 C CA . GLY A 1 75 ? -0.184 -4.083 10.084 1.00 90.94 75 GLY A CA 1
ATOM 591 C C . GLY A 1 75 ? -1.205 -2.984 10.397 1.00 90.94 75 GLY A C 1
ATOM 592 O O . GLY A 1 75 ? -1.784 -2.980 11.480 1.00 90.94 75 GLY A O 1
ATOM 593 N N . PHE A 1 76 ? -1.450 -2.072 9.456 1.00 94.44 76 PHE A N 1
ATOM 594 C CA . PHE A 1 76 ? -2.265 -0.875 9.671 1.00 94.44 76 PHE A CA 1
ATOM 595 C C . PHE A 1 76 ? -3.571 -0.878 8.876 1.00 94.44 76 PHE A C 1
ATOM 597 O O . PHE A 1 76 ? -4.353 0.066 8.990 1.00 94.44 76 PHE A O 1
ATOM 604 N N . ALA A 1 77 ? -3.819 -1.920 8.078 1.00 95.06 77 ALA A N 1
ATOM 605 C CA . ALA A 1 77 ? -5.068 -2.081 7.347 1.00 95.06 77 ALA A CA 1
ATOM 606 C C . ALA A 1 77 ? -6.250 -2.258 8.309 1.00 95.06 77 ALA A C 1
ATOM 608 O O . ALA A 1 77 ? -6.251 -3.150 9.168 1.00 95.06 77 ALA A O 1
ATOM 609 N N . VAL A 1 78 ? -7.254 -1.394 8.144 1.00 94.81 78 VAL A N 1
ATOM 610 C CA . VAL A 1 78 ? -8.463 -1.360 8.982 1.00 94.81 78 VAL A CA 1
ATOM 611 C C . VAL A 1 78 ? -9.360 -2.563 8.695 1.00 94.81 78 VAL A C 1
ATOM 613 O O . VAL A 1 78 ? -9.925 -3.147 9.617 1.00 94.81 78 VAL A O 1
ATOM 616 N N . VAL A 1 79 ? -9.463 -2.959 7.424 1.00 93.88 79 VAL A N 1
ATOM 617 C CA . VAL A 1 79 ? -10.301 -4.074 6.971 1.00 93.88 79 VAL A CA 1
ATOM 618 C C . VAL A 1 79 ? -9.475 -5.359 6.886 1.00 93.88 79 VAL A C 1
ATOM 620 O O . VAL A 1 79 ? -8.424 -5.393 6.246 1.00 93.88 79 VAL A O 1
ATOM 623 N N . GLU A 1 80 ? -9.975 -6.445 7.480 1.00 92.75 80 GLU A N 1
ATOM 624 C CA . GLU A 1 80 ? -9.285 -7.746 7.495 1.00 92.75 80 GLU A CA 1
ATOM 625 C C . GLU A 1 80 ? -9.039 -8.299 6.083 1.00 92.75 80 GLU A C 1
ATOM 627 O O . GLU A 1 80 ? -7.952 -8.783 5.778 1.00 92.75 80 GLU A O 1
ATOM 632 N N . ALA A 1 81 ? -10.019 -8.170 5.186 1.00 92.44 81 ALA A N 1
ATOM 633 C CA . ALA A 1 81 ? -9.878 -8.598 3.795 1.00 92.44 81 ALA A CA 1
ATOM 634 C C . ALA A 1 81 ? -8.723 -7.874 3.076 1.00 92.44 81 ALA A C 1
ATOM 636 O O . ALA A 1 81 ? -7.979 -8.493 2.314 1.00 92.44 81 ALA A O 1
ATOM 637 N N . ASP A 1 82 ? -8.530 -6.582 3.356 1.00 93.25 82 ASP A N 1
ATOM 638 C CA . ASP A 1 82 ? -7.430 -5.803 2.785 1.00 93.25 82 ASP A CA 1
ATOM 639 C C . ASP A 1 82 ? -6.090 -6.204 3.398 1.00 93.25 82 ASP A C 1
ATOM 641 O O . ASP A 1 82 ? -5.089 -6.311 2.691 1.00 93.25 82 ASP A O 1
ATOM 645 N N . ARG A 1 83 ? -6.069 -6.503 4.701 1.00 93.19 83 ARG A N 1
ATOM 646 C CA . ARG A 1 83 ? -4.886 -7.038 5.380 1.00 93.19 83 ARG A CA 1
ATOM 647 C C . ARG A 1 83 ? -4.432 -8.361 4.759 1.00 93.19 83 ARG A C 1
ATOM 649 O O . ARG A 1 83 ? -3.252 -8.521 4.447 1.00 93.19 83 ARG A O 1
ATOM 656 N N . LEU A 1 84 ? -5.361 -9.289 4.536 1.00 92.88 84 LEU A N 1
ATOM 657 C CA . LEU A 1 84 ? -5.080 -10.569 3.879 1.00 92.88 84 LEU A CA 1
ATOM 658 C C . LEU A 1 84 ? -4.582 -10.370 2.445 1.00 92.88 84 LEU A C 1
ATOM 660 O O . LEU A 1 84 ? -3.626 -11.029 2.028 1.00 92.88 84 LEU A O 1
ATOM 664 N N . TRP A 1 85 ? -5.173 -9.424 1.712 1.00 92.75 85 TRP A N 1
ATOM 665 C CA . TRP A 1 85 ? -4.714 -9.060 0.375 1.00 92.75 85 TRP A CA 1
ATOM 666 C C . TRP A 1 85 ? -3.262 -8.556 0.395 1.00 92.75 85 TRP A C 1
ATOM 668 O O . TRP A 1 85 ? -2.439 -9.045 -0.380 1.00 92.75 85 TRP A O 1
ATOM 678 N N . LEU A 1 86 ? -2.911 -7.661 1.327 1.00 92.06 86 LEU A N 1
ATOM 679 C CA . LEU A 1 86 ? -1.541 -7.162 1.501 1.00 92.06 86 LEU A CA 1
ATOM 680 C C . LEU A 1 86 ? -0.549 -8.286 1.815 1.00 92.06 86 LEU A C 1
ATOM 682 O O . LEU A 1 86 ? 0.542 -8.319 1.245 1.00 92.06 86 LEU A O 1
ATOM 686 N N . TYR A 1 87 ? -0.922 -9.237 2.675 1.00 89.38 87 TYR A N 1
ATOM 687 C CA . TYR A 1 87 ? -0.067 -10.387 2.978 1.00 89.38 87 TYR A CA 1
ATOM 688 C C . TYR A 1 87 ? 0.149 -11.309 1.780 1.00 89.38 87 TYR A C 1
ATOM 690 O O . TYR A 1 87 ? 1.267 -11.790 1.584 1.00 89.38 87 TYR A O 1
ATOM 698 N N . ALA A 1 88 ? -0.887 -11.543 0.972 1.00 88.25 88 ALA A N 1
ATOM 699 C CA . ALA A 1 88 ? -0.780 -12.367 -0.227 1.00 88.25 88 ALA A CA 1
ATOM 700 C C . ALA A 1 88 ? 0.154 -11.741 -1.277 1.00 88.25 88 ALA A C 1
ATOM 702 O O . ALA A 1 88 ? 0.920 -12.459 -1.909 1.00 88.25 88 ALA A O 1
ATOM 703 N N . HIS A 1 89 ? 0.137 -10.411 -1.411 1.00 84.19 89 HIS A N 1
ATOM 704 C CA . HIS A 1 89 ? 0.909 -9.679 -2.425 1.00 84.19 89 HIS A CA 1
ATOM 705 C C . HIS A 1 89 ? 2.303 -9.237 -1.947 1.00 84.19 89 HIS A C 1
ATOM 707 O O . HIS A 1 89 ? 3.112 -8.761 -2.741 1.00 84.19 89 HIS A O 1
ATOM 713 N N . ARG A 1 90 ? 2.610 -9.408 -0.654 1.00 79.62 90 ARG A N 1
ATOM 714 C CA . ARG A 1 90 ? 3.959 -9.222 -0.098 1.00 79.62 90 ARG A CA 1
ATOM 715 C C . ARG A 1 90 ? 4.914 -10.372 -0.457 1.00 79.62 90 ARG A C 1
ATOM 717 O O . ARG A 1 90 ? 6.122 -10.134 -0.496 1.00 79.62 90 ARG A O 1
ATOM 724 N N . LYS A 1 91 ? 4.408 -11.601 -0.617 1.00 60.50 91 LYS A N 1
ATOM 725 C CA . LYS A 1 91 ? 5.226 -12.800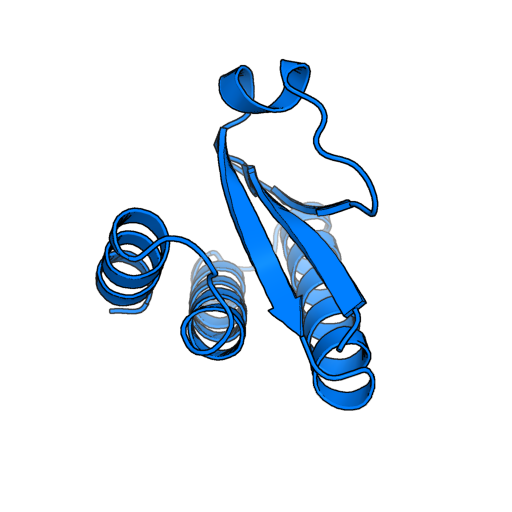 -0.888 1.00 60.50 91 LYS A CA 1
ATOM 726 C C . LYS A 1 91 ? 5.871 -12.730 -2.271 1.00 60.50 91 LYS A C 1
ATOM 728 O O . LYS A 1 91 ? 7.071 -13.066 -2.368 1.00 60.50 91 LYS A O 1
#

pLDDT: mean 87.65, std 8.64, range [60.5, 95.81]

Sequence (91 aa):
MIRKFMICGKKQIYIQSKNSDGYTDIGKVIELLLPINDFWELEKEVKKINYLTASDAPSVDVGGQYKKILGISSGFAVVEADRLWLYAHRK